Protein AF-A0A9P5RK91-F1 (afdb_monomer)

Structure (mmCIF, N/CA/C/O backbone):
data_AF-A0A9P5RK91-F1
#
_entry.id   AF-A0A9P5RK91-F1
#
loop_
_atom_site.group_PDB
_atom_site.id
_atom_site.type_symbol
_atom_site.label_atom_id
_atom_site.label_alt_id
_atom_site.label_comp_id
_atom_site.label_asym_id
_atom_site.label_entity_id
_atom_site.label_seq_id
_atom_site.pdbx_PDB_ins_code
_atom_site.Cartn_x
_atom_site.Cartn_y
_atom_site.Cartn_z
_atom_site.occupancy
_atom_site.B_iso_or_equiv
_atom_site.auth_seq_id
_atom_site.auth_comp_id
_atom_site.auth_asym_id
_atom_site.auth_atom_id
_atom_site.pdbx_PDB_model_num
ATOM 1 N N . MET A 1 1 ? -6.622 5.434 1.905 1.00 58.12 1 MET A N 1
ATOM 2 C CA . MET A 1 1 ? -7.725 5.959 1.051 1.00 58.12 1 MET A CA 1
ATOM 3 C C . MET A 1 1 ? -9.065 6.064 1.786 1.00 58.12 1 MET A C 1
ATOM 5 O O . MET A 1 1 ? -9.652 7.136 1.741 1.00 58.12 1 MET A O 1
ATOM 9 N N . ALA A 1 2 ? -9.540 5.024 2.491 1.00 69.06 2 ALA A N 1
ATOM 10 C CA . ALA A 1 2 ? -10.820 5.061 3.225 1.00 69.06 2 ALA A CA 1
ATOM 11 C C . ALA A 1 2 ? -10.938 6.212 4.250 1.00 69.06 2 ALA A C 1
ATOM 13 O O . ALA A 1 2 ? -12.019 6.761 4.436 1.00 69.06 2 ALA A O 1
ATOM 14 N N . LEU A 1 3 ? -9.817 6.627 4.848 1.00 78.06 3 LEU A N 1
ATOM 15 C CA . LEU A 1 3 ? -9.735 7.774 5.760 1.00 78.06 3 LEU A CA 1
ATOM 16 C C . LEU A 1 3 ? -10.096 9.119 5.101 1.00 78.06 3 LEU A C 1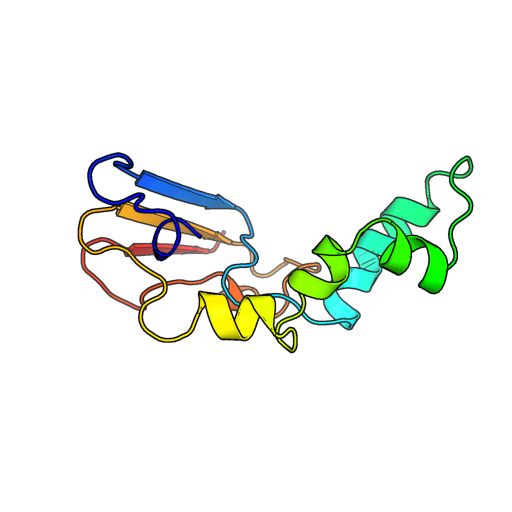
ATOM 18 O O . LEU A 1 3 ? -10.739 9.953 5.724 1.00 78.06 3 LEU A O 1
ATOM 22 N N . TYR A 1 4 ? -9.714 9.331 3.838 1.00 82.81 4 TYR A N 1
ATOM 23 C CA . TYR A 1 4 ? -9.822 10.640 3.169 1.00 82.81 4 TYR A CA 1
ATOM 24 C C . TYR A 1 4 ? -11.188 10.905 2.540 1.00 82.81 4 TYR A C 1
ATOM 26 O O . TYR A 1 4 ? -11.497 12.046 2.210 1.00 82.81 4 TYR A O 1
ATOM 34 N N . LEU A 1 5 ? -11.985 9.856 2.336 1.00 87.88 5 LEU A N 1
ATOM 35 C CA . LEU A 1 5 ? -13.260 9.915 1.617 1.00 87.88 5 LEU A CA 1
ATOM 36 C C . LEU A 1 5 ? -14.438 9.491 2.503 1.00 87.88 5 LEU A C 1
ATOM 38 O O . LEU A 1 5 ? -15.447 9.011 1.991 1.00 87.88 5 LEU A O 1
ATOM 42 N N . ASP A 1 6 ? -14.299 9.652 3.824 1.00 85.12 6 ASP A N 1
ATOM 43 C CA . ASP A 1 6 ? -15.356 9.347 4.796 1.00 85.12 6 ASP A CA 1
ATOM 44 C C . ASP A 1 6 ? -15.865 7.894 4.673 1.00 85.12 6 ASP A C 1
ATOM 46 O O . ASP A 1 6 ? -17.058 7.614 4.530 1.00 85.12 6 ASP A O 1
ATOM 50 N N . GLY A 1 7 ? -14.933 6.935 4.650 1.00 86.44 7 GLY A N 1
ATOM 51 C CA . GLY A 1 7 ? -15.257 5.507 4.586 1.00 86.44 7 GLY A CA 1
ATOM 52 C C . GLY A 1 7 ? -15.771 4.924 5.908 1.00 86.44 7 GLY A C 1
ATOM 53 O O . GLY A 1 7 ? -16.306 3.814 5.918 1.00 86.44 7 GLY A O 1
ATOM 54 N N . ALA A 1 8 ? -15.624 5.654 7.017 1.00 84.94 8 ALA A N 1
ATOM 55 C CA . ALA A 1 8 ? -16.079 5.221 8.334 1.00 84.94 8 ALA A CA 1
ATOM 56 C C . ALA A 1 8 ? -17.600 4.970 8.341 1.00 84.94 8 ALA A C 1
ATOM 58 O O . ALA A 1 8 ? -18.373 5.713 7.741 1.00 84.94 8 ALA A O 1
ATOM 59 N N . GLY A 1 9 ? -18.034 3.880 8.981 1.00 90.12 9 GLY A N 1
ATOM 60 C CA . GLY A 1 9 ? -19.448 3.477 9.030 1.00 90.12 9 GLY A CA 1
ATOM 61 C C . GLY A 1 9 ? -20.025 2.922 7.718 1.00 90.12 9 GLY A C 1
ATOM 62 O O . GLY A 1 9 ? -21.163 2.459 7.713 1.00 90.12 9 GLY A O 1
ATOM 63 N N . LYS A 1 10 ? -19.257 2.933 6.618 1.00 93.94 10 LYS A N 1
ATOM 64 C CA . LYS A 1 10 ? -19.643 2.352 5.314 1.00 93.94 10 LYS A CA 1
ATOM 65 C C . LYS A 1 10 ? -18.869 1.079 4.980 1.00 93.94 10 LYS A C 1
ATOM 67 O O . LYS A 1 10 ? -19.261 0.337 4.084 1.00 93.94 10 LYS A O 1
ATOM 72 N N . ILE A 1 11 ? -17.757 0.848 5.670 1.00 94.00 11 ILE A N 1
ATOM 73 C CA . ILE A 1 11 ? -16.847 -0.270 5.441 1.00 94.00 11 ILE A CA 1
ATOM 74 C C . ILE A 1 11 ? -16.780 -1.085 6.730 1.00 94.00 11 ILE A C 1
ATOM 76 O O . ILE A 1 11 ? -16.487 -0.528 7.781 1.00 94.00 11 ILE A O 1
ATOM 80 N N . ASP A 1 12 ? -17.036 -2.392 6.645 1.00 94.31 12 ASP A N 1
ATOM 81 C CA . ASP A 1 12 ? -16.813 -3.324 7.764 1.00 94.31 12 ASP A CA 1
ATOM 82 C C . ASP A 1 12 ? -15.356 -3.814 7.784 1.00 94.31 12 ASP A C 1
ATOM 84 O O . ASP A 1 12 ? -14.706 -3.853 8.830 1.00 94.31 12 ASP A O 1
ATOM 88 N N . ARG A 1 13 ? -14.809 -4.174 6.609 1.00 95.12 13 ARG A N 1
ATOM 89 C CA . ARG A 1 13 ? -13.473 -4.783 6.482 1.00 95.12 13 ARG A CA 1
ATOM 90 C C . ARG A 1 13 ? -12.724 -4.318 5.245 1.00 95.12 13 ARG A C 1
ATOM 92 O O . ARG A 1 13 ? -13.317 -4.156 4.179 1.00 95.12 13 ARG A O 1
ATOM 99 N N . ILE A 1 14 ? -11.407 -4.212 5.376 1.00 94.25 14 ILE A N 1
ATOM 100 C CA . ILE A 1 14 ? -10.462 -4.013 4.275 1.00 94.25 14 ILE A CA 1
ATOM 101 C C . ILE A 1 14 ? -9.479 -5.181 4.289 1.00 94.25 14 ILE A C 1
ATOM 103 O O . ILE A 1 14 ? -8.816 -5.427 5.295 1.00 94.25 14 ILE A O 1
ATOM 107 N N . VAL A 1 15 ? -9.387 -5.901 3.170 1.00 96.31 15 VAL A N 1
ATOM 108 C CA . VAL A 1 15 ? -8.449 -7.017 2.995 1.00 96.31 15 VAL A CA 1
ATOM 109 C C . VAL A 1 15 ? -7.509 -6.693 1.838 1.00 96.31 15 VAL A C 1
ATOM 111 O O . VAL A 1 15 ? -7.933 -6.644 0.686 1.00 96.31 15 VAL A O 1
ATOM 114 N N . GLY A 1 16 ? -6.240 -6.448 2.154 1.00 96.00 16 GLY A N 1
ATOM 115 C CA . GLY A 1 16 ? -5.172 -6.187 1.197 1.00 96.00 16 GLY A CA 1
ATOM 116 C C . GLY A 1 16 ? -4.372 -7.450 0.880 1.00 96.00 16 GLY A C 1
ATOM 117 O O . GLY A 1 16 ? -3.949 -8.164 1.788 1.00 96.00 16 GLY A O 1
ATOM 118 N N . LEU A 1 17 ? -4.130 -7.699 -0.407 1.00 97.19 17 LEU A N 1
ATOM 119 C CA . LEU A 1 17 ? -3.209 -8.729 -0.898 1.00 97.19 17 LEU A CA 1
ATOM 120 C C . LEU A 1 17 ? -2.005 -8.021 -1.514 1.00 97.19 17 LEU A C 1
ATOM 122 O O . LEU A 1 17 ? -2.194 -7.281 -2.479 1.00 97.19 17 LEU A O 1
ATOM 126 N N . SER A 1 18 ? -0.808 -8.195 -0.948 1.00 96.06 18 SER A N 1
ATOM 127 C CA . SER A 1 18 ? 0.394 -7.461 -1.392 1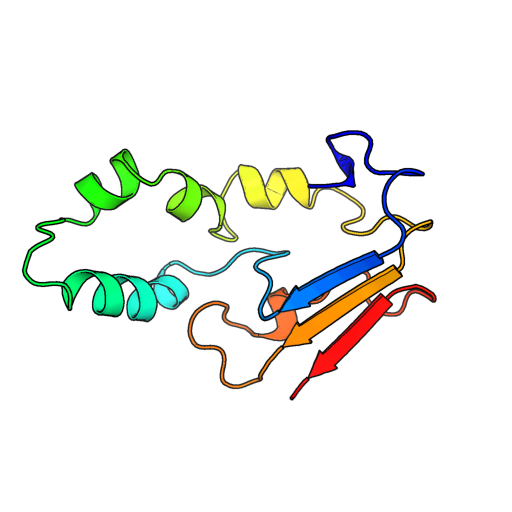.00 96.06 18 SER A CA 1
ATOM 128 C C . SER A 1 18 ? 0.138 -5.952 -1.558 1.00 96.06 18 SER A C 1
ATOM 130 O O . SER A 1 18 ? 0.559 -5.317 -2.523 1.00 96.06 18 SER A O 1
ATOM 132 N N . ALA A 1 19 ? -0.644 -5.373 -0.641 1.00 95.44 19 ALA A N 1
ATOM 133 C CA . ALA A 1 19 ? -1.117 -4.002 -0.769 1.00 95.44 19 ALA A CA 1
ATOM 134 C C . ALA A 1 19 ? 0.038 -2.997 -0.645 1.00 95.44 19 ALA A C 1
ATOM 136 O O . ALA A 1 19 ? 0.870 -3.099 0.253 1.00 95.44 19 ALA A O 1
ATOM 137 N N . VAL A 1 20 ? 0.056 -1.967 -1.488 1.00 95.25 20 VAL A N 1
ATOM 138 C CA . VAL A 1 20 ? 1.072 -0.895 -1.476 1.00 95.25 20 VAL A CA 1
ATOM 139 C C . VAL A 1 20 ? 0.777 0.180 -0.421 1.00 95.25 20 VAL A C 1
ATOM 141 O O . VAL A 1 20 ? 0.848 1.373 -0.706 1.00 95.25 20 VAL A O 1
ATOM 144 N N . ASN A 1 21 ? 0.415 -0.230 0.799 1.00 94.56 21 ASN A N 1
ATOM 145 C CA . ASN A 1 21 ? -0.059 0.676 1.854 1.00 94.56 21 ASN A CA 1
ATOM 146 C C . ASN A 1 21 ? 0.945 1.804 2.152 1.00 94.56 21 ASN A C 1
ATOM 148 O O . ASN A 1 21 ? 0.561 2.972 2.167 1.00 94.56 21 ASN A O 1
ATOM 152 N N . HIS A 1 22 ? 2.237 1.475 2.254 1.00 95.44 22 HIS A N 1
ATOM 153 C CA . HIS A 1 22 ? 3.327 2.447 2.420 1.00 95.44 22 HIS A CA 1
ATOM 154 C C . HIS A 1 22 ? 4.167 2.649 1.147 1.00 95.44 22 HIS A C 1
ATOM 156 O O . HIS A 1 22 ? 5.290 3.157 1.193 1.00 95.44 22 HIS A O 1
ATOM 162 N N . GLY A 1 23 ? 3.602 2.277 -0.002 1.00 95.62 2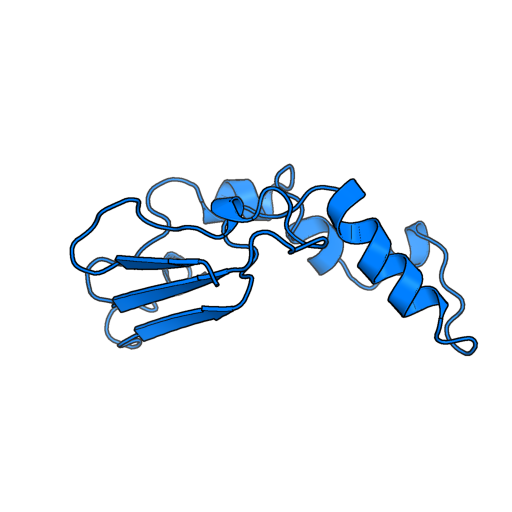3 GLY A N 1
ATOM 163 C CA . GLY A 1 23 ? 4.235 2.385 -1.309 1.00 95.62 23 GLY A CA 1
ATOM 164 C C . GLY A 1 23 ? 5.322 1.341 -1.568 1.00 95.62 23 GLY A C 1
ATOM 165 O O . GLY A 1 23 ? 5.612 0.476 -0.745 1.00 95.62 23 GLY A O 1
ATOM 166 N N . THR A 1 24 ? 5.921 1.437 -2.750 1.00 96.12 24 THR A N 1
ATOM 167 C CA . THR A 1 24 ? 7.050 0.612 -3.194 1.00 96.12 24 THR A CA 1
ATOM 168 C C . THR A 1 24 ? 8.253 1.473 -3.595 1.00 96.12 24 THR A C 1
ATOM 170 O O . THR A 1 24 ? 8.218 2.702 -3.537 1.00 96.12 24 THR A O 1
ATOM 173 N N . THR A 1 25 ? 9.352 0.842 -3.987 1.00 93.62 25 THR A N 1
ATOM 174 C CA . THR A 1 25 ? 10.547 1.502 -4.514 1.00 93.62 25 THR A CA 1
ATOM 175 C C . THR A 1 25 ? 10.532 1.528 -6.040 1.00 93.62 25 THR A C 1
ATOM 177 O O . THR A 1 25 ? 9.865 0.716 -6.677 1.00 93.62 25 THR A O 1
ATOM 180 N N . ALA A 1 26 ? 11.323 2.419 -6.645 1.00 88.81 26 ALA A N 1
ATOM 181 C CA . ALA A 1 26 ? 11.518 2.414 -8.097 1.00 88.81 26 ALA A CA 1
ATOM 182 C C . ALA A 1 26 ? 12.049 1.056 -8.597 1.00 88.81 26 ALA A C 1
ATOM 184 O O . ALA A 1 26 ? 11.571 0.548 -9.605 1.00 88.81 26 ALA A O 1
ATOM 185 N N . PHE A 1 27 ? 12.960 0.437 -7.835 1.00 89.12 27 PHE A N 1
ATOM 186 C CA . PHE A 1 27 ? 13.470 -0.910 -8.100 1.00 89.12 27 PHE A CA 1
ATOM 187 C C . PHE A 1 27 ? 12.366 -1.979 -8.030 1.00 89.12 27 PHE A C 1
ATOM 189 O O . PHE A 1 27 ? 12.296 -2.859 -8.878 1.00 89.12 27 PHE A O 1
ATOM 196 N N . GLY A 1 28 ? 11.446 -1.870 -7.066 1.00 89.56 28 GLY A N 1
ATOM 197 C CA . GLY A 1 28 ? 10.286 -2.759 -6.960 1.00 89.56 28 GLY A CA 1
ATOM 198 C C . GLY A 1 28 ? 9.360 -2.708 -8.181 1.00 89.56 28 GLY A C 1
ATOM 199 O O . GLY A 1 28 ? 8.689 -3.684 -8.485 1.00 89.56 28 GLY A O 1
ATOM 200 N N . LEU A 1 29 ? 9.342 -1.616 -8.948 1.00 89.31 29 LEU A N 1
ATOM 201 C CA . LEU A 1 29 ? 8.535 -1.547 -10.171 1.00 89.31 29 LEU A CA 1
ATOM 202 C C . LEU A 1 29 ? 9.187 -2.235 -11.378 1.00 89.31 29 LEU A C 1
ATOM 204 O O . LEU A 1 29 ? 8.487 -2.504 -12.356 1.00 89.31 29 LEU A O 1
ATOM 208 N N . GLU A 1 30 ? 10.483 -2.556 -11.333 1.00 86.75 30 GLU A N 1
ATOM 209 C CA . GLU A 1 30 ? 11.199 -3.157 -12.467 1.00 86.75 30 GLU A CA 1
ATOM 210 C C . GLU A 1 30 ? 10.551 -4.454 -12.977 1.00 86.75 30 GLU A C 1
ATOM 212 O O . GLU A 1 30 ? 10.301 -4.538 -14.182 1.00 86.75 30 GLU A O 1
ATOM 217 N N . PRO A 1 31 ? 10.179 -5.442 -12.133 1.00 89.25 31 PRO A N 1
ATOM 218 C CA . PRO A 1 31 ? 9.595 -6.682 -12.639 1.00 89.25 31 PRO A CA 1
ATOM 219 C C . PRO A 1 31 ? 8.217 -6.460 -13.281 1.00 89.25 31 PRO A C 1
ATOM 221 O O . PRO A 1 31 ? 7.859 -7.150 -14.234 1.00 89.25 31 PRO A O 1
ATOM 224 N N . MET A 1 32 ? 7.456 -5.466 -12.811 1.00 85.12 32 MET A N 1
ATOM 225 C CA . MET A 1 32 ? 6.189 -5.068 -13.430 1.00 85.12 32 MET A CA 1
ATOM 226 C C . MET A 1 32 ? 6.422 -4.382 -14.784 1.00 85.12 32 MET A C 1
ATOM 228 O O . MET A 1 32 ? 5.708 -4.666 -15.743 1.00 85.12 32 MET A O 1
ATOM 232 N N . ILE A 1 33 ? 7.432 -3.515 -14.893 1.00 81.62 33 ILE A N 1
ATOM 233 C CA . ILE A 1 33 ? 7.804 -2.868 -16.160 1.00 81.62 33 ILE A CA 1
ATOM 234 C C . ILE A 1 33 ? 8.263 -3.914 -17.184 1.00 81.62 33 ILE A C 1
ATOM 236 O O . ILE A 1 33 ? 7.829 -3.869 -18.333 1.00 81.62 33 ILE A O 1
ATOM 240 N N . GLU A 1 34 ? 9.087 -4.883 -16.781 1.00 85.12 34 GLU A N 1
ATOM 241 C CA . GLU A 1 34 ? 9.512 -5.984 -17.655 1.00 85.12 34 GLU A CA 1
ATOM 242 C C . GLU A 1 34 ? 8.332 -6.866 -18.085 1.00 85.12 34 GLU A C 1
ATOM 244 O O . GLU A 1 34 ? 8.222 -7.235 -19.258 1.00 85.12 34 GLU A O 1
ATOM 249 N N . PHE A 1 35 ? 7.384 -7.128 -17.180 1.00 84.00 35 PHE A N 1
ATOM 250 C CA . PHE A 1 35 ? 6.134 -7.794 -17.537 1.00 84.00 35 PHE A CA 1
ATOM 251 C C . PHE A 1 35 ? 5.338 -6.996 -18.580 1.00 84.00 35 PHE A C 1
ATOM 253 O O . PHE A 1 35 ? 4.884 -7.574 -19.567 1.00 84.00 35 PHE A O 1
ATOM 260 N N . ILE A 1 36 ? 5.223 -5.671 -18.434 1.00 79.00 36 ILE A N 1
ATOM 261 C CA . ILE A 1 36 ? 4.535 -4.817 -19.415 1.00 79.00 36 ILE A CA 1
ATOM 262 C C . ILE A 1 36 ? 5.253 -4.844 -20.774 1.00 79.00 36 ILE A C 1
ATOM 264 O O . ILE A 1 36 ? 4.610 -5.015 -21.808 1.00 79.00 36 ILE A O 1
ATOM 268 N N . LYS A 1 37 ? 6.588 -4.747 -20.795 1.00 77.69 37 LYS A N 1
ATOM 269 C CA . LYS A 1 37 ? 7.388 -4.836 -22.032 1.00 77.69 37 LYS A CA 1
ATOM 270 C C . LYS A 1 37 ? 7.246 -6.184 -22.742 1.00 77.69 37 LYS A C 1
ATOM 272 O O . LYS A 1 37 ? 7.428 -6.258 -23.957 1.00 77.69 37 LYS A O 1
ATOM 277 N N . SER A 1 38 ? 6.910 -7.254 -22.014 1.00 82.69 38 SER A N 1
ATOM 278 C CA . SER A 1 38 ? 6.676 -8.572 -22.617 1.00 82.69 38 SER A CA 1
ATOM 279 C C . SER A 1 38 ? 5.497 -8.575 -23.603 1.00 82.69 38 SER A C 1
ATOM 281 O O . SER A 1 38 ? 5.467 -9.377 -24.544 1.00 82.69 38 SER A O 1
ATOM 283 N N . PHE A 1 39 ? 4.562 -7.629 -23.467 1.00 80.81 39 PHE A N 1
ATOM 284 C CA . PHE A 1 39 ? 3.487 -7.413 -24.425 1.00 80.81 39 PHE A CA 1
ATOM 285 C C . PHE A 1 39 ? 4.011 -6.648 -25.645 1.00 80.81 39 PHE A C 1
ATOM 287 O O . PHE A 1 39 ? 3.880 -5.437 -25.748 1.00 80.81 39 PHE A O 1
ATOM 294 N N . LYS A 1 40 ? 4.561 -7.378 -26.620 1.00 71.00 40 LYS A N 1
ATOM 295 C CA . LYS A 1 40 ? 5.218 -6.835 -27.831 1.00 71.00 40 LYS A CA 1
ATOM 296 C C . LYS A 1 40 ? 4.406 -5.832 -28.673 1.00 71.00 40 LYS A C 1
ATOM 298 O O . LYS A 1 40 ? 4.970 -5.212 -29.567 1.00 71.00 40 LYS A O 1
ATOM 303 N N . TRP A 1 41 ? 3.097 -5.710 -28.447 1.00 71.44 41 TRP A N 1
ATOM 304 C CA . TRP A 1 41 ? 2.217 -4.745 -29.122 1.00 71.44 41 TRP A CA 1
ATOM 305 C C . TRP A 1 41 ? 2.162 -3.378 -28.419 1.00 71.44 41 TRP A C 1
ATOM 307 O O . TRP A 1 41 ? 1.610 -2.426 -28.966 1.00 71.44 41 TRP A O 1
ATOM 317 N N . LEU A 1 42 ? 2.739 -3.279 -27.222 1.00 66.12 42 LEU A N 1
ATOM 318 C CA . LEU A 1 42 ? 2.823 -2.080 -26.409 1.00 66.12 42 LEU A CA 1
ATOM 319 C C . LEU A 1 42 ? 4.238 -1.499 -26.527 1.00 66.12 42 LEU A C 1
ATOM 321 O O . LEU A 1 42 ? 5.193 -2.034 -25.969 1.00 66.12 42 LEU A O 1
ATOM 325 N N . VAL A 1 43 ? 4.383 -0.407 -27.283 1.00 57.88 43 VAL A N 1
ATOM 326 C CA . VAL A 1 43 ? 5.634 0.362 -27.334 1.00 57.88 43 VAL A CA 1
ATOM 327 C C . VAL A 1 43 ? 5.549 1.441 -26.263 1.00 57.88 43 VAL A C 1
ATOM 329 O O . VAL A 1 43 ? 4.831 2.423 -26.438 1.00 57.88 43 VAL A O 1
ATOM 332 N N . PHE A 1 44 ? 6.270 1.256 -25.159 1.00 65.94 44 PHE A N 1
ATOM 333 C CA . PHE A 1 44 ? 6.433 2.300 -24.158 1.00 65.94 44 PHE A CA 1
ATOM 334 C C . PHE A 1 44 ? 7.904 2.520 -23.804 1.00 65.94 44 PHE A C 1
ATOM 336 O O . PHE A 1 44 ? 8.626 1.561 -23.527 1.00 65.94 44 PHE A O 1
ATOM 343 N N . ASP A 1 45 ? 8.329 3.782 -23.760 1.00 66.88 45 ASP A N 1
ATOM 344 C CA . ASP A 1 45 ? 9.460 4.195 -22.931 1.00 66.88 45 ASP A CA 1
ATOM 345 C C . ASP A 1 45 ? 8.957 4.603 -21.528 1.00 66.88 45 ASP A C 1
ATOM 347 O O . ASP A 1 45 ? 7.751 4.684 -21.270 1.00 66.88 45 ASP A O 1
ATOM 351 N N . PHE A 1 46 ? 9.880 4.768 -20.577 1.00 60.91 46 PHE A N 1
ATOM 352 C CA . PHE A 1 46 ? 9.539 5.058 -19.179 1.00 60.91 46 PHE A CA 1
ATOM 353 C C . PHE A 1 46 ? 8.820 6.409 -19.021 1.00 60.91 46 PHE A C 1
ATOM 355 O O . PHE A 1 46 ? 7.910 6.538 -18.197 1.00 60.91 46 PHE A O 1
ATOM 362 N N . ASP A 1 47 ? 9.171 7.394 -19.847 1.00 65.44 47 ASP A N 1
ATOM 363 C CA . ASP A 1 47 ? 8.546 8.718 -19.846 1.00 65.44 47 ASP A CA 1
ATOM 364 C C . ASP A 1 47 ? 7.100 8.639 -20.356 1.00 65.44 47 ASP A C 1
ATOM 366 O O . ASP A 1 47 ? 6.187 9.220 -19.765 1.00 65.44 47 ASP A O 1
ATOM 370 N N . PHE A 1 48 ? 6.844 7.830 -21.385 1.00 72.56 48 PHE A N 1
ATOM 371 C CA . PHE A 1 48 ? 5.501 7.581 -21.887 1.00 72.56 48 PHE A CA 1
ATOM 372 C C . PHE A 1 48 ? 4.658 6.821 -20.857 1.00 72.56 48 PHE A C 1
ATOM 374 O O . PHE A 1 48 ? 3.553 7.275 -20.556 1.00 72.56 48 PHE A O 1
ATOM 381 N N . LEU A 1 49 ? 5.182 5.750 -20.235 1.00 68.31 49 LEU A N 1
ATOM 382 C CA . LEU A 1 49 ? 4.477 5.025 -19.160 1.00 68.31 49 LEU A CA 1
ATOM 383 C C . LEU A 1 49 ? 4.096 5.945 -18.005 1.00 68.31 49 LEU A C 1
ATOM 385 O O . LEU A 1 49 ? 2.962 5.907 -17.535 1.00 68.31 49 LEU A O 1
ATOM 389 N N . THR A 1 50 ? 5.027 6.776 -17.547 1.00 65.69 50 THR A N 1
ATOM 390 C CA . THR A 1 50 ? 4.761 7.667 -16.418 1.00 65.69 50 THR A CA 1
ATOM 391 C C . THR A 1 50 ? 3.820 8.817 -16.783 1.00 65.69 50 THR A C 1
ATOM 393 O O . THR A 1 50 ? 3.054 9.251 -15.925 1.00 65.69 50 THR A O 1
ATOM 396 N N . SER A 1 51 ? 3.788 9.252 -18.049 1.00 74.81 51 SER A N 1
ATOM 397 C CA . SER A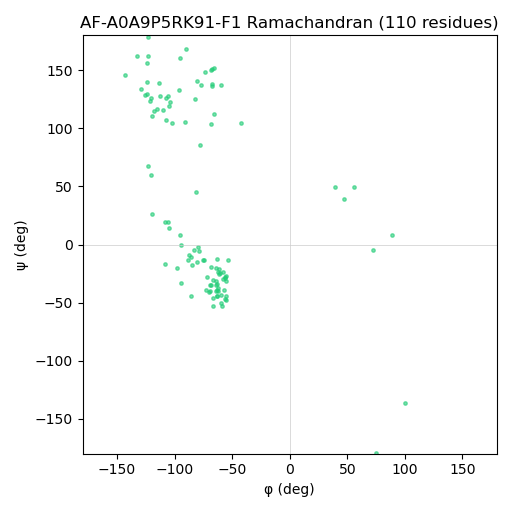 1 51 ? 2.822 10.254 -18.525 1.00 74.81 51 SER A CA 1
ATOM 398 C C . SER A 1 51 ? 1.378 9.739 -18.584 1.00 74.81 51 SER A C 1
ATOM 400 O O . SER A 1 51 ? 0.446 10.492 -18.305 1.00 74.81 51 SER A O 1
ATOM 402 N N . ILE A 1 52 ? 1.177 8.460 -18.921 1.00 73.94 52 ILE A N 1
ATOM 403 C CA . ILE A 1 52 ? -0.165 7.876 -19.091 1.00 73.94 52 ILE A CA 1
ATOM 404 C C . ILE A 1 52 ? -0.654 7.118 -17.855 1.00 73.94 52 ILE A C 1
ATOM 406 O O . ILE A 1 52 ? -1.854 6.893 -17.708 1.00 73.94 52 ILE A O 1
ATOM 410 N N . ALA A 1 53 ? 0.262 6.712 -16.975 1.00 80.75 53 ALA A N 1
ATOM 411 C CA . ALA A 1 53 ? -0.029 5.971 -15.757 1.00 80.75 53 ALA A CA 1
ATOM 412 C C . ALA A 1 53 ? 0.514 6.730 -14.533 1.00 80.75 53 ALA A C 1
ATOM 414 O O . ALA A 1 53 ? 1.429 6.244 -13.862 1.00 80.75 53 ALA A O 1
ATOM 415 N N . PRO A 1 54 ? -0.062 7.904 -14.197 1.00 86.44 54 PRO A N 1
ATOM 416 C CA . PRO A 1 54 ? 0.363 8.695 -13.037 1.00 86.44 54 PRO A CA 1
ATOM 417 C C . PRO A 1 54 ? 0.311 7.891 -11.728 1.00 86.44 54 PRO A C 1
ATOM 419 O O . PRO A 1 54 ? 1.145 8.086 -10.848 1.00 86.44 54 PRO A O 1
ATOM 422 N N . GLY A 1 55 ? -0.576 6.891 -11.645 1.00 88.62 55 GLY A N 1
ATOM 423 C CA . GLY A 1 55 ? -0.647 5.964 -10.516 1.00 88.62 55 GLY A CA 1
ATOM 424 C C . GLY A 1 55 ? 0.666 5.227 -10.220 1.00 88.62 55 GLY A C 1
ATOM 425 O O . GLY A 1 55 ? 0.930 4.914 -9.065 1.00 88.62 55 GLY A O 1
ATOM 426 N N . LEU A 1 56 ? 1.525 4.994 -11.222 1.00 86.88 56 LEU A N 1
ATOM 427 C CA . LEU A 1 56 ? 2.844 4.386 -11.008 1.00 86.88 56 LEU A CA 1
ATOM 428 C C . LEU A 1 56 ? 3.789 5.308 -10.236 1.00 86.88 56 LEU A C 1
ATOM 430 O O . LEU A 1 56 ? 4.584 4.831 -9.431 1.00 86.88 56 LEU A O 1
ATOM 434 N N . GLN A 1 57 ? 3.689 6.619 -10.461 1.00 89.12 57 GLN A N 1
ATOM 435 C CA . GLN A 1 57 ? 4.421 7.602 -9.667 1.00 89.12 57 GLN A CA 1
ATOM 436 C C . GLN A 1 57 ? 3.812 7.725 -8.268 1.00 89.12 57 GLN A C 1
ATOM 438 O O . GLN A 1 57 ? 4.549 7.811 -7.285 1.00 89.12 57 GLN 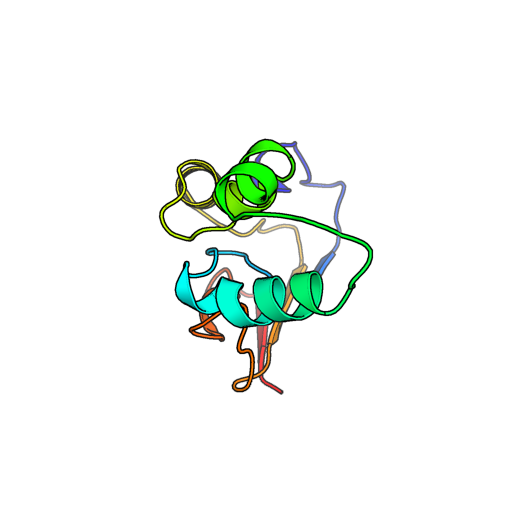A O 1
ATOM 443 N N . ASP A 1 58 ? 2.480 7.683 -8.167 1.00 93.69 58 ASP A N 1
ATOM 444 C CA . ASP A 1 58 ? 1.778 7.825 -6.893 1.00 93.69 58 ASP A CA 1
ATOM 445 C C . ASP A 1 58 ? 2.088 6.691 -5.914 1.00 93.69 58 ASP A C 1
ATOM 447 O O . ASP A 1 58 ? 2.194 6.964 -4.725 1.00 93.69 58 ASP A O 1
ATOM 451 N N . ILE A 1 59 ? 2.301 5.450 -6.367 1.00 93.62 59 ILE A N 1
ATOM 452 C CA . ILE A 1 59 ? 2.596 4.310 -5.475 1.00 93.62 59 ILE A CA 1
ATOM 453 C C . ILE A 1 59 ? 4.054 4.234 -5.003 1.00 93.6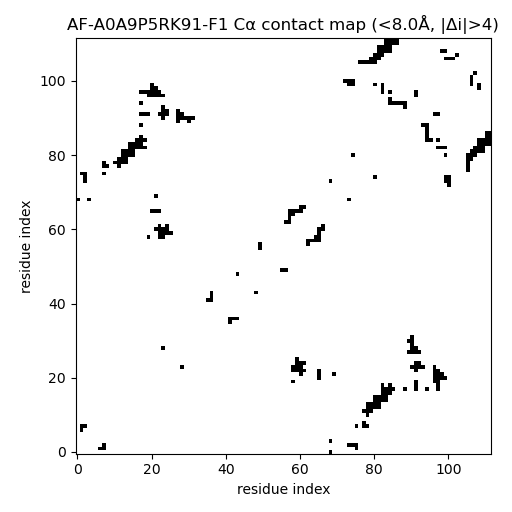2 59 ILE A C 1
ATOM 455 O O . ILE A 1 59 ? 4.393 3.348 -4.218 1.00 93.62 59 ILE A O 1
ATOM 459 N N . LEU A 1 60 ? 4.935 5.133 -5.452 1.00 94.44 60 LEU A N 1
ATOM 460 C CA . LEU A 1 60 ? 6.295 5.205 -4.920 1.00 94.44 60 LEU A CA 1
ATOM 461 C C . LEU A 1 60 ? 6.259 5.682 -3.464 1.00 94.44 60 LEU A C 1
ATOM 463 O O . LEU A 1 60 ? 5.596 6.663 -3.140 1.00 94.44 60 LEU A O 1
ATOM 467 N N . SER A 1 61 ? 7.037 5.055 -2.585 1.00 96.12 61 SER A N 1
ATOM 468 C CA . SER A 1 61 ? 7.138 5.437 -1.167 1.00 96.12 61 SER A CA 1
ATOM 469 C C . SER A 1 61 ? 7.658 6.865 -0.961 1.00 96.12 61 SER A C 1
ATOM 471 O O . SER A 1 61 ? 7.430 7.497 0.070 1.00 96.12 61 SER A O 1
ATOM 473 N N . THR A 1 62 ? 8.342 7.415 -1.964 1.00 95.06 62 THR A N 1
ATOM 474 C CA . THR A 1 62 ? 8.830 8.795 -1.977 1.00 95.06 62 THR A CA 1
ATOM 475 C C . THR A 1 62 ? 7.797 9.804 -2.483 1.00 95.06 62 THR A C 1
ATOM 477 O O . THR A 1 62 ? 8.031 11.011 -2.321 1.00 95.06 62 THR A O 1
ATOM 480 N N . SER A 1 63 ? 6.680 9.342 -3.059 1.00 95.69 63 SER A N 1
ATOM 481 C CA . SER A 1 63 ? 5.665 10.182 -3.695 1.00 95.69 63 SER A CA 1
ATOM 482 C C . SER A 1 63 ? 4.960 11.085 -2.683 1.00 95.69 63 SER A C 1
ATOM 484 O O . SER A 1 63 ? 4.826 10.768 -1.497 1.00 95.69 63 SER A O 1
ATOM 486 N N . ALA A 1 64 ? 4.483 12.237 -3.158 1.00 95.94 64 ALA A N 1
ATOM 487 C CA . ALA A 1 64 ? 3.667 13.122 -2.335 1.00 95.94 64 ALA A CA 1
ATOM 488 C C . ALA A 1 64 ? 2.339 12.457 -1.935 1.00 95.94 64 ALA A C 1
ATOM 490 O O . ALA A 1 64 ? 1.841 12.710 -0.842 1.00 95.94 64 ALA A O 1
ATOM 491 N N . PHE A 1 65 ? 1.788 11.587 -2.788 1.00 94.38 65 PHE A N 1
ATOM 492 C CA . PHE A 1 65 ? 0.542 10.876 -2.522 1.00 94.38 65 PHE A CA 1
ATOM 493 C C . PHE A 1 65 ? 0.675 9.883 -1.361 1.00 94.38 65 PHE A C 1
ATOM 495 O O . PHE A 1 65 ? -0.101 9.971 -0.411 1.00 94.38 65 PHE A O 1
ATOM 502 N N . ILE A 1 66 ? 1.669 8.984 -1.398 1.00 94.94 66 ILE A N 1
ATOM 503 C CA . ILE A 1 66 ? 1.889 7.985 -0.338 1.00 94.94 66 ILE A CA 1
ATOM 504 C C . ILE A 1 66 ? 2.254 8.656 0.979 1.00 94.94 66 ILE A C 1
ATOM 506 O O . ILE A 1 66 ? 1.745 8.252 2.022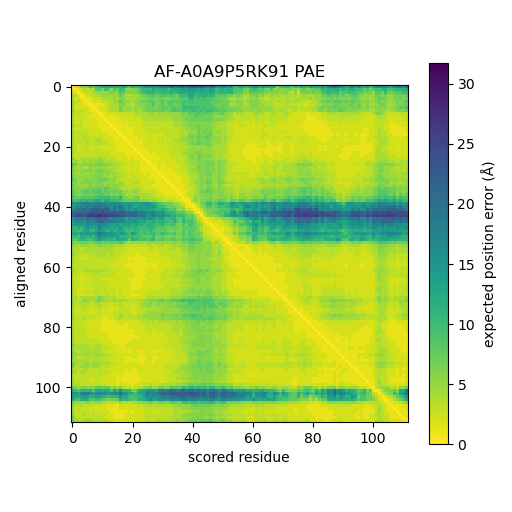 1.00 94.94 66 ILE A O 1
ATOM 510 N N . LYS A 1 67 ? 3.081 9.708 0.938 1.00 94.69 67 LYS A N 1
ATOM 511 C CA . LYS A 1 67 ? 3.372 10.508 2.133 1.00 94.69 67 LYS A CA 1
ATOM 512 C C . LYS A 1 67 ? 2.094 11.088 2.710 1.00 94.69 67 LYS A C 1
ATOM 514 O O . LYS A 1 67 ? 1.802 10.829 3.867 1.00 94.69 67 LYS A O 1
ATOM 519 N N . LYS A 1 68 ? 1.305 11.779 1.882 1.00 93.06 68 LYS A N 1
ATOM 520 C CA . LYS A 1 68 ? 0.064 12.415 2.312 1.00 93.06 68 LYS A CA 1
ATOM 521 C C . LYS A 1 68 ? -0.922 11.407 2.883 1.00 93.06 68 LYS A C 1
ATOM 523 O O . LYS A 1 68 ? -1.420 11.644 3.963 1.00 93.06 68 LYS A O 1
ATOM 528 N N . VAL A 1 69 ? -1.211 10.302 2.191 1.00 90.75 69 VAL A N 1
ATOM 529 C CA . VAL A 1 69 ? -2.251 9.343 2.617 1.00 90.75 69 VAL A CA 1
ATOM 530 C C . VAL A 1 69 ? -1.886 8.568 3.889 1.00 90.75 69 VAL A C 1
ATOM 532 O O . VAL A 1 69 ? -2.780 8.025 4.532 1.00 90.75 69 VAL A O 1
ATOM 535 N N . ASN A 1 70 ? -0.598 8.528 4.239 1.00 91.19 70 ASN A N 1
ATOM 536 C CA . ASN A 1 70 ? -0.084 7.933 5.471 1.00 91.19 70 ASN A CA 1
ATOM 537 C C . ASN A 1 70 ? 0.325 8.998 6.509 1.00 91.19 70 ASN A C 1
ATOM 539 O O . ASN A 1 70 ? 1.015 8.686 7.479 1.00 91.19 70 ASN A O 1
ATOM 543 N N . GLU A 1 71 ? -0.081 10.263 6.331 1.00 89.69 71 GLU A N 1
ATOM 544 C CA . GLU A 1 71 ? 0.042 11.276 7.381 1.00 89.69 71 GLU A CA 1
ATOM 545 C C . GLU A 1 71 ? -0.921 10.931 8.527 1.00 89.69 71 GLU A C 1
ATOM 547 O O . GLU A 1 71 ? -2.129 11.150 8.442 1.00 89.69 71 GLU A O 1
ATOM 552 N N . GLY A 1 72 ? -0.377 10.397 9.622 1.00 86.81 72 GLY A N 1
ATOM 553 C CA . GLY A 1 72 ? -1.146 10.023 10.808 1.00 86.81 72 GLY A CA 1
ATOM 554 C C . GLY A 1 72 ? -1.433 8.525 10.870 1.00 86.81 72 GLY A C 1
ATOM 555 O O . GLY A 1 72 ? -0.532 7.716 10.665 1.00 86.81 72 GLY A O 1
ATOM 556 N N . SER A 1 73 ? -2.666 8.155 11.224 1.00 87.44 73 SER A N 1
ATOM 557 C CA . SER A 1 73 ? -3.082 6.748 11.233 1.00 87.44 73 SER A CA 1
ATOM 558 C C . SER A 1 73 ? -3.351 6.274 9.811 1.00 87.44 73 SER A C 1
ATOM 560 O O . SER A 1 73 ? -4.016 6.967 9.047 1.00 87.44 73 SER A O 1
ATOM 562 N N . ASP A 1 74 ? -2.904 5.068 9.483 1.00 89.94 74 ASP A N 1
ATOM 563 C CA . ASP A 1 74 ? -3.201 4.379 8.227 1.00 89.94 74 ASP A CA 1
ATOM 564 C C . ASP A 1 74 ? -4.411 3.425 8.342 1.00 89.94 74 ASP A C 1
ATOM 566 O O . ASP A 1 74 ? -4.829 2.804 7.359 1.00 89.94 74 ASP A O 1
ATOM 570 N N . THR A 1 75 ? -5.020 3.342 9.530 1.00 90.81 75 THR A N 1
ATOM 571 C CA . THR A 1 75 ? -6.169 2.478 9.841 1.00 90.81 75 THR A CA 1
ATOM 572 C C . THR A 1 75 ? -7.361 3.262 10.385 1.00 90.81 75 THR A C 1
ATOM 574 O O . THR A 1 75 ? -7.222 4.363 10.924 1.00 90.81 75 THR A O 1
ATOM 577 N N . LEU A 1 76 ? -8.553 2.684 10.222 1.00 88.56 76 LEU A N 1
ATOM 578 C CA . LEU A 1 76 ? -9.795 3.157 10.827 1.00 88.56 76 LEU A CA 1
ATOM 579 C C . LEU A 1 76 ? -10.153 2.245 12.004 1.00 88.56 76 LEU A C 1
ATOM 581 O O . LEU A 1 76 ? -10.380 1.058 11.799 1.00 88.56 76 LEU A O 1
ATOM 585 N N . ASP A 1 77 ? -10.305 2.799 13.208 1.00 88.06 77 ASP A N 1
ATOM 586 C CA . ASP A 1 77 ? -10.598 2.007 14.417 1.00 88.06 77 ASP A CA 1
ATOM 587 C C . ASP A 1 77 ? -11.882 1.170 14.312 1.00 88.06 77 ASP A C 1
ATOM 589 O O . ASP A 1 77 ? -11.988 0.105 14.915 1.00 88.06 77 ASP A O 1
ATOM 593 N N . SER A 1 78 ? -12.864 1.642 13.539 1.00 89.62 78 SER A N 1
ATOM 594 C CA . SER A 1 78 ? -14.144 0.954 13.317 1.00 89.62 78 SER A CA 1
ATOM 595 C C . SER A 1 78 ? -14.102 -0.126 12.231 1.00 89.62 78 SER A C 1
ATOM 597 O O . SER A 1 78 ? -15.103 -0.808 12.032 1.00 89.62 78 SER A O 1
ATOM 599 N N . VAL A 1 79 ? -12.976 -0.284 11.529 1.00 91.94 79 VAL A N 1
ATOM 600 C CA . VAL A 1 79 ? -12.823 -1.197 10.392 1.00 91.94 79 VAL A CA 1
ATOM 601 C C . VAL A 1 79 ? -11.840 -2.299 10.759 1.00 91.94 79 VAL A C 1
ATOM 603 O O . VAL A 1 79 ? -10.800 -2.046 11.362 1.00 91.94 79 VAL A O 1
ATOM 606 N N . PHE A 1 80 ? -12.132 -3.535 10.362 1.00 93.88 80 PHE A N 1
ATOM 607 C CA . PHE A 1 80 ? -11.148 -4.611 10.449 1.00 93.88 80 PHE A CA 1
ATOM 608 C C . PHE A 1 80 ? -10.203 -4.577 9.242 1.00 93.88 80 PHE A C 1
ATOM 610 O O . PHE A 1 80 ? -10.649 -4.657 8.095 1.00 93.88 80 PHE A O 1
ATOM 617 N N . HIS A 1 81 ? -8.899 -4.512 9.491 1.00 94.31 81 HIS A N 1
ATOM 618 C CA . HIS A 1 81 ? -7.859 -4.497 8.467 1.00 94.31 81 HIS A CA 1
ATOM 619 C C . HIS A 1 81 ? -7.114 -5.835 8.440 1.00 94.31 81 HIS A C 1
ATOM 621 O O . HIS A 1 81 ? -6.579 -6.270 9.455 1.00 94.31 81 HIS A O 1
ATOM 627 N N . ALA A 1 82 ? -7.029 -6.478 7.277 1.00 95.69 82 ALA A N 1
ATOM 628 C CA . ALA A 1 82 ? -6.170 -7.641 7.067 1.00 95.69 82 ALA A CA 1
ATOM 629 C C . ALA A 1 82 ? -5.210 -7.406 5.901 1.00 95.69 82 ALA A C 1
ATOM 631 O O . ALA A 1 82 ? -5.643 -7.067 4.805 1.00 95.69 82 ALA A O 1
ATOM 632 N N . ASN A 1 83 ? -3.922 -7.646 6.122 1.00 96.31 83 ASN A N 1
ATOM 633 C CA . ASN A 1 83 ? -2.875 -7.566 5.111 1.00 96.31 83 ASN A CA 1
ATOM 634 C C . ASN A 1 83 ? -2.248 -8.948 4.951 1.00 96.31 83 ASN A C 1
ATOM 636 O O . ASN A 1 83 ? -1.638 -9.464 5.886 1.00 96.31 83 ASN A O 1
ATOM 640 N N . ILE A 1 84 ? -2.411 -9.544 3.774 1.00 97.50 84 ILE A N 1
ATOM 641 C CA . ILE A 1 84 ? -1.837 -10.840 3.417 1.00 97.50 84 ILE A CA 1
ATOM 642 C C . ILE A 1 84 ? -0.670 -1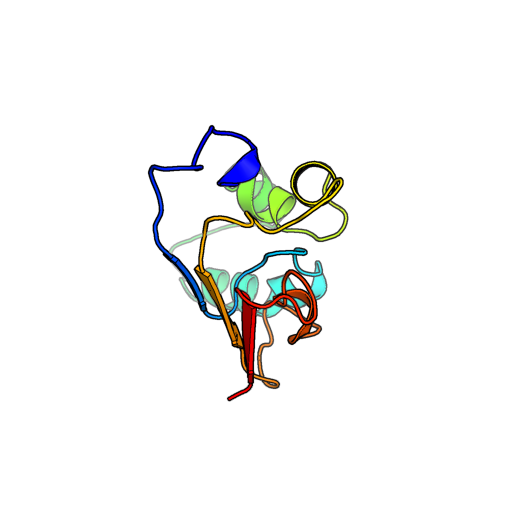0.572 2.475 1.00 97.50 84 ILE A C 1
ATOM 644 O O . ILE A 1 84 ? -0.846 -9.991 1.402 1.00 97.50 84 ILE A O 1
ATOM 648 N N . VAL A 1 85 ? 0.526 -10.974 2.891 1.00 97.75 85 VAL A N 1
ATOM 649 C CA . VAL A 1 85 ? 1.779 -10.655 2.199 1.00 97.75 85 VAL A CA 1
ATOM 650 C C . VAL A 1 85 ? 2.633 -11.904 2.036 1.00 97.75 85 VAL A C 1
ATOM 652 O O . VAL A 1 85 ? 2.462 -12.887 2.753 1.00 97.75 85 VAL A O 1
ATOM 655 N N . THR A 1 86 ? 3.601 -11.859 1.128 1.00 97.75 86 THR A N 1
ATOM 656 C CA . THR A 1 86 ? 4.617 -12.905 0.979 1.00 97.75 86 THR A CA 1
ATOM 657 C C . THR A 1 86 ? 6.007 -12.301 1.090 1.00 97.75 86 THR A C 1
ATOM 659 O O . THR A 1 86 ? 6.285 -11.245 0.526 1.00 97.75 86 THR A O 1
ATOM 662 N N . LYS A 1 87 ? 6.924 -12.999 1.766 1.00 97.50 87 LYS A N 1
ATOM 663 C CA . LYS A 1 87 ? 8.343 -12.602 1.813 1.00 97.50 87 LYS A CA 1
ATOM 664 C C . LYS A 1 87 ? 9.029 -12.619 0.439 1.00 97.50 87 LYS A C 1
ATOM 666 O O . LYS A 1 87 ? 10.147 -12.129 0.318 1.00 97.50 87 LYS A O 1
ATOM 671 N N . TYR A 1 88 ? 8.381 -13.216 -0.563 1.00 96.56 88 TYR A N 1
ATOM 672 C CA . TYR A 1 88 ? 8.857 -13.321 -1.942 1.00 96.56 88 TYR A CA 1
ATOM 673 C C . TYR A 1 88 ? 8.316 -12.217 -2.860 1.00 96.56 88 TYR A C 1
ATOM 675 O O . TYR A 1 88 ? 8.501 -12.300 -4.072 1.00 96.56 88 TYR A O 1
ATOM 683 N N . ASP A 1 89 ? 7.627 -11.210 -2.317 1.00 96.38 89 ASP A N 1
ATOM 684 C CA . ASP A 1 89 ? 7.102 -10.109 -3.118 1.00 96.38 89 ASP A CA 1
ATOM 685 C C . ASP A 1 89 ? 8.252 -9.283 -3.716 1.00 96.38 89 ASP A C 1
ATOM 687 O O . ASP A 1 89 ? 9.018 -8.637 -2.999 1.00 96.38 89 ASP A O 1
ATOM 691 N N . ALA A 1 90 ? 8.384 -9.340 -5.042 1.00 95.00 90 ALA A N 1
ATOM 692 C CA . ALA A 1 90 ? 9.392 -8.594 -5.789 1.00 95.00 90 ALA A CA 1
ATOM 693 C C . ALA A 1 90 ? 8.913 -7.193 -6.198 1.00 95.00 90 ALA A C 1
ATOM 695 O O . ALA A 1 90 ? 9.730 -6.381 -6.626 1.00 95.00 90 ALA A O 1
ATOM 696 N N . ILE A 1 91 ? 7.608 -6.916 -6.081 1.00 95.12 91 ILE A N 1
ATOM 697 C CA . ILE A 1 91 ? 7.000 -5.659 -6.517 1.00 95.12 91 ILE A CA 1
ATOM 698 C C . ILE A 1 91 ? 6.900 -4.650 -5.382 1.00 95.12 91 ILE A C 1
ATOM 700 O O . ILE A 1 91 ? 7.036 -3.454 -5.626 1.00 95.12 91 ILE A O 1
ATOM 704 N N . VAL A 1 92 ? 6.698 -5.107 -4.143 1.00 96.44 92 VAL A N 1
ATOM 705 C CA . VAL A 1 92 ? 6.526 -4.249 -2.957 1.00 96.44 92 VAL A CA 1
ATOM 706 C C . VAL A 1 92 ? 7.609 -4.521 -1.893 1.00 96.44 92 VAL A C 1
ATOM 708 O O . VAL A 1 92 ? 7.297 -4.920 -0.770 1.00 96.44 92 VAL A O 1
ATOM 711 N N . PRO A 1 93 ? 8.913 -4.354 -2.205 1.00 94.44 93 PRO A N 1
ATOM 712 C CA . PRO A 1 93 ? 9.968 -4.534 -1.217 1.00 94.44 93 PRO A CA 1
ATOM 713 C C . PRO A 1 93 ? 10.142 -3.295 -0.305 1.00 94.44 93 PRO A C 1
ATOM 715 O O . PRO A 1 93 ? 10.148 -2.165 -0.801 1.00 94.44 93 PRO A O 1
ATOM 718 N N . PRO A 1 94 ? 10.396 -3.486 1.007 1.00 95.25 94 PRO A N 1
ATOM 719 C CA . PRO A 1 94 ? 10.324 -4.763 1.719 1.00 95.25 94 PRO A CA 1
ATOM 720 C C . PRO A 1 94 ? 8.862 -5.194 1.925 1.00 95.25 94 PRO A C 1
ATOM 722 O O . PRO A 1 94 ? 7.997 -4.345 2.120 1.00 95.25 94 PRO A O 1
ATOM 725 N N . TYR A 1 95 ? 8.583 -6.503 1.939 1.00 95.12 95 TYR A N 1
ATOM 726 C CA . TYR A 1 95 ? 7.210 -7.047 1.992 1.00 95.12 95 TYR A CA 1
ATOM 727 C C . TYR A 1 95 ? 6.366 -6.531 3.174 1.00 95.12 95 TYR A C 1
ATOM 729 O O . TYR A 1 95 ? 5.140 -6.495 3.122 1.00 95.12 95 TYR A O 1
ATOM 737 N N . ASN A 1 96 ? 7.020 -6.144 4.270 1.00 94.88 96 ASN A N 1
ATOM 738 C CA . ASN A 1 96 ? 6.370 -5.615 5.465 1.00 94.88 96 ASN A CA 1
ATOM 739 C C . ASN A 1 96 ? 5.965 -4.136 5.333 1.00 94.88 96 ASN A C 1
ATOM 741 O O . ASN A 1 96 ? 5.279 -3.629 6.214 1.00 94.88 96 ASN A O 1
ATOM 745 N N . SER A 1 97 ? 6.322 -3.452 4.241 1.00 95.50 97 SER A N 1
ATOM 746 C CA . SER A 1 97 ? 5.775 -2.129 3.895 1.00 95.50 97 SER A CA 1
ATOM 747 C C . SER A 1 97 ? 4.265 -2.173 3.619 1.00 95.50 97 SER A C 1
ATOM 749 O O . SER A 1 97 ? 3.567 -1.172 3.762 1.00 95.50 97 SER A O 1
ATOM 751 N N . SER A 1 98 ? 3.722 -3.350 3.307 1.00 95.75 98 SER A N 1
ATOM 752 C CA . SER A 1 98 ? 2.282 -3.581 3.207 1.00 95.75 98 SER A CA 1
ATOM 753 C C . SER A 1 98 ? 1.566 -3.653 4.560 1.00 95.75 98 SER A C 1
ATOM 755 O O . SER A 1 98 ? 0.338 -3.637 4.585 1.00 95.75 98 SER A O 1
ATOM 757 N N . PHE A 1 99 ? 2.275 -3.773 5.686 1.00 95.19 99 PHE A N 1
ATOM 758 C CA . PHE A 1 99 ? 1.624 -3.846 6.997 1.00 95.19 99 PHE A CA 1
ATOM 759 C C . PHE A 1 99 ? 0.964 -2.528 7.367 1.00 95.19 99 PHE A C 1
ATOM 761 O O . PHE A 1 99 ? 1.447 -1.477 6.971 1.00 95.19 99 PHE A O 1
ATOM 768 N N . GLN A 1 100 ? -0.110 -2.604 8.151 1.00 92.94 100 GLN A N 1
ATOM 769 C CA . GLN A 1 100 ? -0.779 -1.438 8.729 1.00 92.94 100 GLN A CA 1
ATOM 770 C C . GLN A 1 100 ? -0.845 -1.527 10.255 1.00 92.94 100 GLN A C 1
ATOM 772 O O . GLN A 1 100 ? -0.683 -2.627 10.800 1.00 92.94 100 GLN A O 1
ATOM 777 N N . GLY A 1 101 ? -1.090 -0.389 10.921 1.00 85.75 101 GLY A N 1
ATOM 778 C CA . GLY A 1 101 ? -1.556 -0.287 12.315 1.00 85.75 101 GLY A CA 1
ATOM 779 C C . GLY A 1 101 ? -0.939 -1.283 13.303 1.00 85.75 101 GLY A C 1
ATOM 780 O O . GLY A 1 101 ? -1.672 -1.985 14.002 1.00 85.75 101 GLY A O 1
ATOM 781 N N . THR A 1 102 ? 0.394 -1.399 13.320 1.00 69.00 102 THR A N 1
ATOM 782 C CA . THR A 1 102 ? 1.144 -2.463 14.013 1.00 69.00 102 THR A CA 1
ATOM 783 C C . THR A 1 102 ? 0.594 -2.789 15.410 1.00 69.00 102 THR A C 1
ATOM 785 O O . THR A 1 102 ? 0.845 -2.057 16.364 1.00 69.00 102 THR A O 1
ATOM 788 N N . GLY A 1 103 ? -0.117 -3.921 15.525 1.00 59.12 103 GLY A N 1
ATOM 789 C CA . GLY A 1 103 ? -0.555 -4.518 16.795 1.00 59.12 103 GLY A CA 1
ATOM 790 C C . GLY A 1 103 ? -1.909 -4.056 17.353 1.00 59.12 103 GLY A C 1
ATOM 791 O O . GLY A 1 103 ? -2.230 -4.416 18.485 1.00 59.12 103 GLY A O 1
ATOM 792 N N . GLY A 1 104 ? -2.703 -3.281 16.606 1.00 66.81 104 GLY A N 1
ATOM 793 C CA . GLY A 1 104 ? -4.062 -2.907 17.018 1.00 66.81 104 GLY A CA 1
ATOM 794 C C . GLY A 1 104 ? -5.033 -4.098 17.044 1.00 66.81 104 GLY A C 1
ATOM 795 O O . GLY A 1 104 ? -4.898 -5.033 16.259 1.00 66.81 104 GLY A O 1
ATOM 796 N N . LEU A 1 105 ? -6.053 -4.049 17.913 1.00 77.44 105 LEU A N 1
ATOM 797 C CA . LEU A 1 105 ? -7.057 -5.123 18.063 1.00 77.44 105 LEU A CA 1
ATOM 798 C C . LEU A 1 105 ? -7.811 -5.455 16.760 1.00 77.44 105 LEU A C 1
ATOM 800 O O . LEU A 1 105 ? -8.303 -6.571 16.611 1.00 77.44 105 LEU A O 1
ATOM 804 N N . ASN A 1 106 ? -7.866 -4.510 15.817 1.00 90.25 106 ASN A N 1
ATOM 805 C CA . ASN A 1 106 ? -8.584 -4.637 14.548 1.00 90.25 106 ASN A CA 1
ATOM 806 C C . ASN A 1 106 ? -7.656 -4.792 13.331 1.00 90.25 106 ASN A C 1
ATOM 808 O O . ASN A 1 106 ? -8.095 -4.557 12.206 1.00 90.25 106 ASN A O 1
ATOM 812 N N . VAL A 1 107 ? -6.391 -5.188 13.531 1.00 94.94 107 VAL A N 1
ATOM 813 C CA . VAL A 1 107 ? -5.425 -5.370 12.437 1.00 94.94 107 VAL A CA 1
ATOM 814 C C . VAL A 1 107 ? -4.799 -6.764 12.452 1.00 94.94 107 VAL A C 1
ATOM 816 O O . VAL A 1 107 ? -4.229 -7.202 13.449 1.00 94.94 107 VAL A O 1
ATOM 819 N N . LEU A 1 108 ? -4.838 -7.441 11.306 1.00 95.06 108 LEU A N 1
ATOM 820 C CA . LEU A 1 108 ? -4.154 -8.703 11.042 1.00 95.06 108 LEU A CA 1
ATOM 821 C C . LEU A 1 108 ? -3.100 -8.504 9.949 1.00 95.06 108 LEU A C 1
ATOM 823 O O . LEU A 1 108 ? -3.437 -8.248 8.799 1.00 95.06 108 LEU A O 1
ATOM 827 N N . ASN A 1 109 ? -1.825 -8.691 10.281 1.00 95.94 109 ASN A N 1
ATOM 828 C CA . ASN A 1 109 ? -0.736 -8.743 9.305 1.00 95.94 109 ASN A CA 1
ATOM 829 C C . ASN A 1 109 ? -0.262 -10.199 9.185 1.00 95.94 109 ASN A C 1
ATOM 831 O O . ASN A 1 109 ? 0.354 -10.728 10.108 1.00 95.94 109 ASN A O 1
ATOM 835 N N . PHE A 1 110 ? -0.593 -10.858 8.075 1.00 96.19 110 PHE A N 1
ATOM 836 C CA . PHE A 1 110 ? -0.341 -12.278 7.842 1.00 96.19 110 PHE A CA 1
ATOM 837 C C . PHE A 1 110 ? 0.697 -12.478 6.735 1.00 96.19 110 PHE A C 1
ATOM 839 O O . PHE A 1 110 ? 0.541 -11.961 5.630 1.00 96.19 110 PHE A O 1
ATOM 846 N N . VAL A 1 111 ? 1.739 -13.256 7.025 1.00 97.19 111 VAL A N 1
ATOM 847 C CA . VAL A 1 111 ? 2.806 -13.601 6.076 1.00 97.19 111 VAL A CA 1
ATOM 848 C C . VAL A 1 111 ? 2.624 -15.050 5.624 1.00 97.19 111 VAL A C 1
ATOM 850 O O . VAL A 1 111 ? 2.504 -15.934 6.472 1.00 97.19 111 VAL A O 1
ATOM 853 N N . LEU A 1 112 ? 2.603 -15.270 4.306 1.00 97.19 112 LEU A N 1
ATOM 854 C CA . LEU A 1 112 ? 2.557 -16.585 3.652 1.00 97.19 112 LEU A CA 1
ATOM 855 C C . LEU A 1 112 ? 3.884 -17.356 3.756 1.00 97.19 112 LEU A C 1
ATOM 857 O O . LEU A 1 112 ? 4.966 -16.717 3.742 1.00 97.19 112 LEU A O 1
#

Foldseek 3Di:
DCVVPVVPPVAAEDEAELDLLLAAAPQLCVVVVVVVVVPVVDDDDPVRCCVVCVVNQLRHNPHPNSVVCPPPASDDLNYAYEYEWECPRSNHPPRCSSAHDPPDPRYHYHYD

Nearest PDB structures (foldseek):
  5h6b-assemb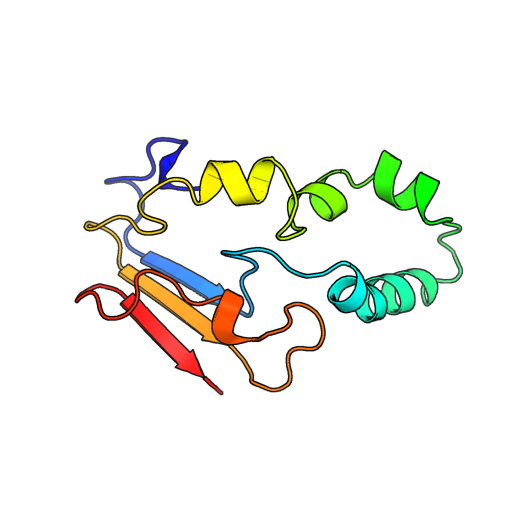ly1_A  TM=8.669E-01  e=2.546E-09  Streptomyces sp. W007
  7v3k-assembly2_D  TM=7.162E-01  e=1.463E-05  Janibacter sp. HTCC2649
  6idy-assembly1_A  TM=7.038E-01  e=2.394E-02  Aspergillus fumigatus
  6idy-assembly3_C  TM=6.965E-01  e=2.919E-02  Aspergillus fumigatus
  3icw-assembly1_A-2  TM=7.360E-01  e=7.362E-02  Moesziomyces antarcticus

Radius of gyration: 15.57 Å; Cα contacts (8 Å, |Δi|>4): 168; chains: 1; bounding box: 33×30×47 Å

Solvent-accessible surface area (backbone atoms only — not comparable to full-atom values): 6495 Å² total; per-residue (Å²): 103,56,81,82,68,70,33,74,94,78,45,66,67,48,79,34,70,69,34,62,68,51,17,22,41,79,73,15,45,46,66,57,52,53,57,54,57,66,42,81,88,54,89,72,55,73,68,57,47,48,71,77,37,53,65,67,55,37,42,23,45,85,22,71,53,31,47,57,63,47,63,73,70,77,62,56,91,84,29,39,39,36,28,42,30,39,87,79,43,67,52,40,50,61,43,71,39,31,51,65,55,88,83,41,99,46,45,46,74,45,76,106

Sequence (112 aa):
MALYLDGAGKIDRIVGLSAVNHGTTAFGLEPMIEFIKSFKWLVFDFDFLTSIAPGLQDILSTSAFIKKVNEGSDTLDSVFHANIVTKYDAIVPPYNSSFQGTGGLNVLNFVL

pLDDT: mean 87.57, std 10.46, range [57.88, 97.75]

Mean predicted aligned error: 5.08 Å

Secondary structure (DSSP, 8-state):
-TTTTT-TTT-SEEEEES--TT-B-TGGGHHHHHHHHHSTT----HHHHHHH-HHHHHTBTTSHHHHHHTSS-SS-TTSEEEEEE-TT-SSSSSGGGG--STT-TTEEEEE-